Protein AF-A0A9D7UK63-F1 (afdb_monomer)

Secondary structure (DSSP, 8-state):
--PPPHHHHHHHHHHHHHHHHSTTTS---GGGSS---HHHHHHHHHHHHHS-HHHHHHHHHHHHHH--SHHHHHTS-HHHHHHHHTTSS--S-S---PPPPPPPPS-PPP-------

pLDDT: mean 78.81, std 14.63, range [41.5, 94.81]

Solvent-accessible surface area (backbone atoms only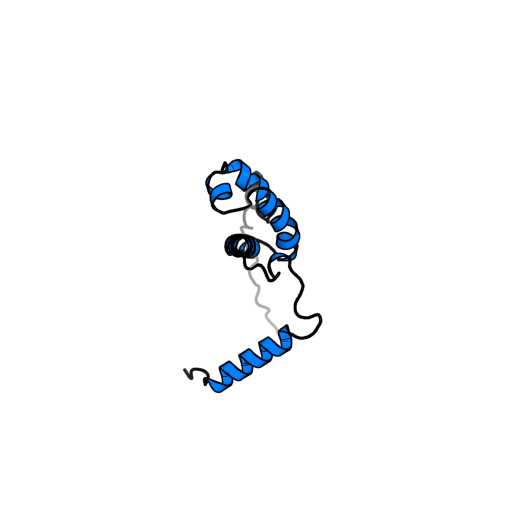 — not comparable to full-atom values): 7723 Å² total; per-residue (Å²): 136,85,75,80,53,70,67,58,54,50,54,50,52,53,50,52,51,54,53,48,69,36,88,85,58,59,74,90,47,80,88,71,48,90,76,79,47,68,61,63,49,51,55,52,50,59,44,49,76,61,36,57,67,71,58,42,60,68,49,47,60,66,44,40,72,74,35,77,42,68,70,51,50,74,70,48,57,66,67,63,53,49,58,68,54,51,82,55,78,72,84,84,64,96,84,68,85,73,76,78,78,75,80,76,74,96,66,76,83,76,83,77,79,84,78,86,128

Mean predicted aligned error: 14.61 Å

Sequence (117 aa):
MTSPSASRRRAIAQAIERWFAAPGVARPFPWRTPSRDPYTSLVAEVMLQQTQASRVAERLPPFLARFPNIQSLARADEDAVLAQWSGLGYYRTAQHPQPPPPPLPTHLPSPHPTHTH

Radius of gyration: 25.76 Å; Cα contacts (8 Å, |Δi|>4): 39; chains: 1; bounding box: 45×72×51 Å

Foldseek 3Di:
DDDDPPVVVVVVVVVVVVQCPDPPNPDDAPCVPPPPPVFLVVVLVVLVVQADRVVSSVLSVVLCVQQVDPVSVVPDDPVVNVVSVPPSHDDPDPDDPDDPPPPDPPDDDDPDDDDDD

Structure (mmCIF, N/CA/C/O backbone):
data_AF-A0A9D7UK63-F1
#
_entry.id   AF-A0A9D7UK63-F1
#
loop_
_atom_site.group_PDB
_atom_site.id
_atom_site.type_symbol
_atom_site.label_atom_id
_atom_site.label_alt_id
_atom_site.label_comp_id
_atom_site.label_asym_id
_atom_site.label_entity_id
_atom_site.label_seq_id
_atom_site.pdbx_PDB_ins_code
_atom_site.Cartn_x
_atom_site.Cartn_y
_atom_site.Cartn_z
_atom_site.occupancy
_atom_site.B_iso_or_equiv
_atom_site.auth_seq_id
_atom_site.auth_comp_id
_atom_site.auth_asym_id
_atom_site.auth_atom_id
_atom_site.pdbx_PDB_model_num
ATOM 1 N N . MET A 1 1 ? -5.379 2.567 -39.465 1.00 41.50 1 MET A N 1
ATOM 2 C CA . MET A 1 1 ? -4.853 2.208 -38.127 1.00 41.50 1 MET A CA 1
ATOM 3 C C . MET A 1 1 ? -3.856 1.066 -38.278 1.00 41.50 1 MET A C 1
ATOM 5 O O . MET A 1 1 ? -4.268 -0.072 -38.454 1.00 41.50 1 MET A O 1
ATOM 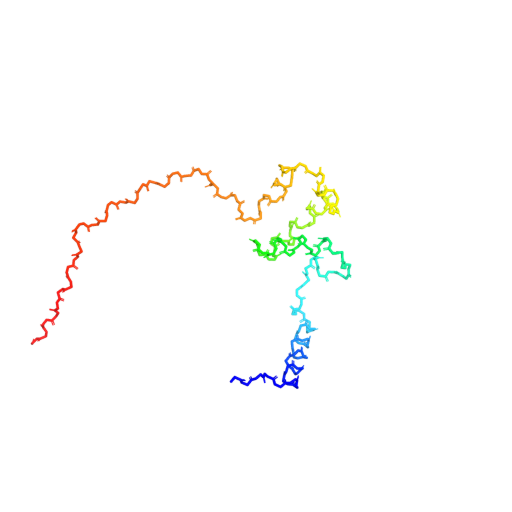9 N N . THR A 1 2 ? -2.553 1.348 -38.298 1.00 58.12 2 THR A N 1
ATOM 10 C CA . THR A 1 2 ? -1.510 0.313 -38.360 1.00 58.12 2 THR A CA 1
ATOM 11 C C . THR A 1 2 ? -1.263 -0.241 -36.960 1.00 58.12 2 THR A C 1
ATOM 13 O O . THR A 1 2 ? -0.747 0.447 -36.082 1.00 58.12 2 THR A O 1
ATOM 16 N N . SER A 1 3 ? -1.660 -1.493 -36.732 1.00 58.12 3 SER A N 1
ATOM 17 C CA . SER A 1 3 ? -1.299 -2.217 -35.513 1.00 58.12 3 SER A CA 1
ATOM 18 C C . SER A 1 3 ? 0.231 -2.369 -35.466 1.00 58.12 3 SER A C 1
ATOM 20 O O . SER A 1 3 ? 0.828 -2.683 -36.501 1.00 58.12 3 SER A O 1
ATOM 22 N N . PRO A 1 4 ? 0.910 -2.125 -34.328 1.00 64.31 4 PRO A N 1
ATOM 23 C CA . PRO A 1 4 ? 2.360 -2.268 -34.260 1.00 64.31 4 PRO A CA 1
ATOM 24 C C . PRO A 1 4 ? 2.768 -3.690 -34.670 1.00 64.31 4 PRO A C 1
ATOM 26 O O . PRO A 1 4 ? 2.116 -4.662 -34.284 1.00 64.31 4 PRO A O 1
ATOM 29 N N . SER A 1 5 ? 3.843 -3.836 -35.452 1.00 80.00 5 SER A N 1
ATOM 30 C CA . SER A 1 5 ? 4.334 -5.172 -35.810 1.00 80.00 5 SER A CA 1
ATOM 31 C C . SER A 1 5 ? 4.788 -5.914 -34.547 1.00 80.00 5 SER A C 1
ATOM 33 O O . SER A 1 5 ? 5.263 -5.303 -33.581 1.00 80.00 5 SER A O 1
ATOM 35 N N . ALA A 1 6 ? 4.639 -7.240 -34.530 1.00 79.31 6 ALA A N 1
ATOM 36 C CA . ALA A 1 6 ? 5.038 -8.069 -33.391 1.00 79.31 6 ALA A CA 1
ATOM 37 C C . ALA A 1 6 ? 6.511 -7.844 -32.991 1.00 79.31 6 ALA A C 1
ATOM 39 O O . ALA A 1 6 ? 6.833 -7.812 -31.803 1.00 79.31 6 ALA A O 1
ATOM 40 N N . SER A 1 7 ? 7.380 -7.583 -33.972 1.00 83.62 7 SER A N 1
ATOM 41 C CA . SER A 1 7 ? 8.800 -7.281 -33.771 1.00 83.62 7 SER A CA 1
ATOM 42 C C . SER A 1 7 ? 9.016 -5.981 -32.995 1.00 83.62 7 SER A C 1
ATOM 44 O O . SER A 1 7 ? 9.847 -5.935 -32.089 1.00 83.62 7 SER A O 1
ATOM 46 N N . ARG A 1 8 ? 8.224 -4.937 -33.278 1.00 88.88 8 ARG A N 1
ATOM 47 C CA . ARG A 1 8 ? 8.299 -3.663 -32.550 1.00 88.88 8 ARG A CA 1
ATOM 48 C C . ARG A 1 8 ? 7.839 -3.815 -31.100 1.00 88.88 8 ARG A C 1
ATOM 50 O O . ARG A 1 8 ? 8.498 -3.292 -30.207 1.00 88.88 8 ARG A O 1
ATOM 57 N N . ARG A 1 9 ? 6.758 -4.569 -30.851 1.00 91.19 9 ARG A N 1
ATOM 58 C CA . ARG A 1 9 ? 6.307 -4.877 -29.479 1.00 91.19 9 ARG A CA 1
ATOM 59 C C . ARG A 1 9 ? 7.385 -5.615 -28.685 1.00 91.19 9 ARG A C 1
ATOM 61 O O . ARG A 1 9 ? 7.647 -5.252 -27.544 1.00 91.19 9 ARG A O 1
ATOM 68 N N . ARG A 1 10 ? 8.044 -6.601 -29.303 1.00 90.56 10 ARG A N 1
ATOM 69 C CA . ARG A 1 10 ? 9.114 -7.379 -28.661 1.00 90.56 10 ARG A CA 1
ATOM 70 C C . ARG A 1 10 ? 10.341 -6.524 -28.341 1.00 90.56 10 ARG A C 1
ATOM 72 O O . ARG A 1 10 ? 10.880 -6.638 -27.247 1.00 90.56 10 ARG A O 1
ATOM 79 N N . ALA A 1 11 ? 10.738 -5.635 -29.251 1.00 91.19 11 ALA A N 1
ATOM 80 C CA . ALA A 1 11 ? 11.843 -4.708 -29.016 1.00 91.19 11 ALA A CA 1
ATOM 81 C C . ALA A 1 11 ? 11.563 -3.751 -27.843 1.00 91.19 11 ALA A C 1
ATOM 83 O O . ALA A 1 11 ? 12.446 -3.517 -27.019 1.00 91.19 11 ALA A O 1
ATOM 84 N N . ILE A 1 12 ? 10.327 -3.243 -27.735 1.00 90.88 12 ILE A N 1
ATOM 85 C CA . ILE A 1 12 ? 9.900 -2.382 -26.621 1.00 90.88 12 ILE A CA 1
ATOM 86 C C . ILE A 1 12 ? 9.894 -3.160 -25.302 1.00 90.88 12 ILE A C 1
ATOM 88 O O . ILE A 1 12 ? 10.471 -2.682 -24.330 1.00 90.88 12 ILE A O 1
ATOM 92 N N . ALA A 1 13 ? 9.306 -4.361 -25.268 1.00 90.75 13 ALA A N 1
ATOM 93 C CA . ALA A 1 13 ? 9.286 -5.199 -24.067 1.00 90.75 13 ALA A CA 1
ATOM 94 C C . ALA A 1 13 ? 10.707 -5.469 -23.549 1.00 90.75 13 ALA A C 1
ATOM 96 O O . ALA A 1 13 ? 11.003 -5.198 -22.391 1.00 90.75 13 ALA A O 1
ATOM 97 N N . GLN A 1 14 ? 11.621 -5.867 -24.438 1.00 92.00 14 GLN A N 1
ATOM 98 C CA . GLN A 1 14 ? 13.022 -6.096 -24.082 1.00 92.00 14 GLN A CA 1
ATOM 99 C C . GLN A 1 14 ? 13.737 -4.829 -23.594 1.00 92.00 14 GLN A C 1
ATOM 101 O O . GLN A 1 14 ? 14.615 -4.905 -22.739 1.00 92.00 14 GLN A O 1
ATOM 106 N N . ALA A 1 15 ? 13.409 -3.658 -24.146 1.00 91.19 15 ALA A N 1
ATOM 107 C CA . ALA A 1 15 ? 13.976 -2.398 -23.678 1.00 91.19 15 ALA A CA 1
ATOM 108 C C . ALA A 1 15 ? 13.485 -2.049 -22.264 1.00 91.19 15 ALA A C 1
ATO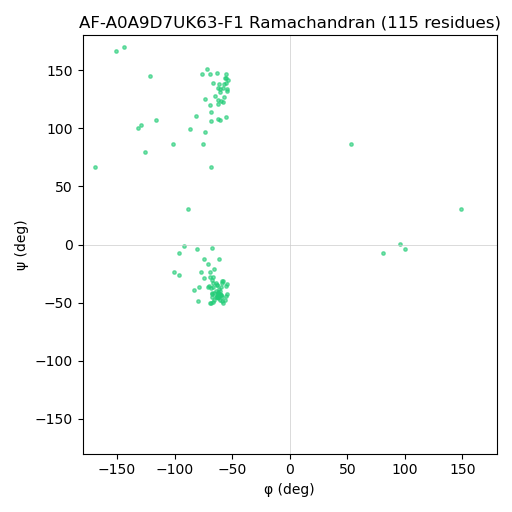M 110 O O . ALA A 1 15 ? 14.298 -1.658 -21.429 1.00 91.19 15 ALA A O 1
ATOM 111 N N . ILE A 1 16 ? 12.191 -2.248 -21.989 1.00 90.31 16 ILE A N 1
ATOM 112 C CA . ILE A 1 16 ? 11.595 -2.049 -20.660 1.00 90.31 16 ILE A CA 1
ATOM 113 C C . ILE A 1 16 ? 12.198 -3.031 -19.653 1.00 90.31 16 ILE A C 1
ATOM 115 O O . ILE A 1 16 ? 12.586 -2.614 -18.568 1.00 90.31 16 ILE A O 1
ATOM 119 N N . GLU A 1 17 ? 12.333 -4.308 -20.016 1.00 88.81 17 GLU A N 1
ATOM 120 C CA . GLU A 1 17 ? 12.950 -5.333 -19.167 1.00 88.81 17 GLU A CA 1
ATOM 121 C C . GLU A 1 17 ? 14.404 -4.988 -18.827 1.00 88.81 17 GLU A C 1
ATOM 123 O O . GLU A 1 17 ? 14.779 -5.004 -17.657 1.00 88.81 17 GLU A O 1
ATOM 128 N N . ARG A 1 18 ? 15.216 -4.611 -19.826 1.00 91.06 18 ARG A N 1
ATOM 129 C CA . ARG A 1 18 ? 16.615 -4.206 -19.608 1.00 91.06 18 ARG A CA 1
ATOM 130 C C . ARG A 1 18 ? 16.730 -2.971 -18.724 1.00 91.06 18 ARG A C 1
ATOM 132 O O . ARG A 1 18 ? 17.578 -2.936 -17.840 1.00 91.06 18 ARG A O 1
ATOM 139 N N . TRP A 1 19 ? 15.890 -1.967 -18.964 1.00 90.69 19 TRP A N 1
ATOM 140 C CA . TRP A 1 19 ? 15.847 -0.769 -18.133 1.00 90.69 19 TRP A CA 1
ATOM 141 C C . TRP A 1 19 ? 15.441 -1.108 -16.695 1.00 90.69 19 TRP A C 1
ATOM 143 O O . TRP A 1 19 ? 16.098 -0.666 -15.759 1.00 90.69 19 TRP A O 1
ATOM 153 N N . PHE A 1 20 ? 14.415 -1.941 -16.506 1.00 84.94 20 PHE A N 1
ATOM 154 C CA . PHE A 1 20 ? 13.935 -2.331 -15.181 1.00 84.94 20 PHE A CA 1
ATOM 155 C C . PHE A 1 20 ? 14.950 -3.188 -14.407 1.00 84.94 20 PHE A C 1
ATOM 157 O O . PHE A 1 20 ? 15.045 -3.067 -13.188 1.00 84.94 20 PHE A O 1
ATOM 164 N N . ALA A 1 21 ? 15.729 -4.018 -15.108 1.00 84.38 21 ALA A N 1
ATOM 165 C CA . ALA A 1 21 ? 16.802 -4.825 -14.531 1.00 84.38 21 ALA A CA 1
ATOM 166 C C . ALA A 1 21 ? 18.060 -4.015 -14.163 1.00 84.38 21 ALA A C 1
ATOM 168 O O . ALA A 1 21 ? 18.941 -4.540 -13.481 1.00 84.38 21 ALA A O 1
ATOM 169 N N . ALA A 1 22 ? 18.173 -2.757 -14.605 1.00 87.94 22 ALA A N 1
ATOM 170 C CA . ALA A 1 22 ? 19.331 -1.934 -14.292 1.00 87.94 22 ALA A CA 1
ATOM 171 C C . ALA A 1 22 ? 19.398 -1.619 -12.778 1.00 87.94 22 ALA A C 1
ATOM 173 O O . ALA A 1 22 ? 18.367 -1.324 -12.155 1.00 87.94 22 ALA A O 1
ATOM 174 N N . PRO A 1 23 ? 20.598 -1.651 -12.164 1.00 82.00 23 PRO A N 1
ATOM 175 C CA . PRO A 1 23 ? 20.764 -1.374 -10.740 1.00 82.00 23 PRO A CA 1
ATOM 176 C C . PRO A 1 23 ? 20.160 -0.023 -10.338 1.00 82.00 23 PRO A C 1
ATOM 178 O O . PRO A 1 23 ? 20.387 0.991 -10.992 1.00 82.00 23 PRO A O 1
ATOM 181 N N . GLY A 1 24 ? 19.378 -0.007 -9.257 1.00 78.38 24 GLY A N 1
ATOM 182 C CA . GLY A 1 24 ? 18.757 1.213 -8.727 1.00 78.38 24 GLY A CA 1
ATOM 183 C C . GLY A 1 24 ? 17.474 1.669 -9.437 1.00 78.38 24 GLY A C 1
ATOM 184 O O . GLY A 1 24 ? 16.805 2.567 -8.928 1.00 78.38 24 GLY A O 1
ATOM 185 N N . VAL A 1 25 ? 17.078 1.044 -10.555 1.00 81.69 25 VAL A N 1
ATOM 186 C CA . VAL A 1 25 ? 15.807 1.357 -11.239 1.00 81.69 25 VAL A CA 1
ATOM 187 C C . VAL A 1 25 ? 14.624 0.689 -10.539 1.00 81.69 25 VAL A C 1
ATOM 189 O O . VAL A 1 25 ? 13.623 1.338 -10.212 1.00 81.69 25 VAL A O 1
ATOM 192 N N . ALA A 1 26 ? 14.734 -0.609 -10.252 1.00 77.94 26 ALA A N 1
ATOM 193 C CA . ALA A 1 26 ? 13.725 -1.333 -9.496 1.00 77.94 26 ALA A CA 1
ATOM 194 C C . ALA A 1 26 ? 13.794 -0.952 -8.008 1.00 77.94 26 ALA A C 1
ATOM 196 O O . ALA A 1 26 ? 14.579 -1.504 -7.240 1.00 77.94 26 ALA A O 1
ATOM 197 N N . ARG A 1 27 ? 12.943 -0.010 -7.578 1.00 75.44 27 ARG A N 1
ATOM 198 C CA . ARG A 1 27 ? 12.803 0.298 -6.147 1.00 75.44 27 ARG A CA 1
ATOM 199 C C . ARG A 1 27 ? 12.322 -0.943 -5.378 1.00 75.44 27 ARG A C 1
ATOM 201 O O . ARG A 1 27 ? 11.328 -1.551 -5.810 1.00 75.44 27 ARG A O 1
ATOM 208 N N . PRO A 1 28 ? 12.976 -1.300 -4.258 1.00 68.75 28 PRO A N 1
ATOM 209 C CA . PRO A 1 28 ? 12.514 -2.375 -3.398 1.00 68.75 28 PRO A CA 1
ATOM 210 C C . PRO A 1 28 ? 11.227 -1.921 -2.713 1.00 68.75 28 PRO A C 1
ATOM 212 O O . PRO A 1 28 ? 11.202 -0.911 -2.013 1.00 68.75 28 PRO A O 1
ATOM 215 N N . PHE A 1 29 ? 10.149 -2.660 -2.941 1.00 70.62 29 PHE A N 1
ATOM 216 C CA . PHE A 1 29 ? 8.907 -2.491 -2.200 1.00 70.62 29 PHE A CA 1
ATOM 217 C C . PHE A 1 29 ? 8.557 -3.814 -1.525 1.00 70.62 29 PHE A C 1
ATOM 219 O O . PHE A 1 29 ? 8.802 -4.864 -2.123 1.00 70.62 29 PHE A O 1
ATOM 226 N N . PRO A 1 30 ? 7.969 -3.791 -0.319 1.00 66.44 30 PRO A N 1
ATOM 227 C CA . PRO A 1 30 ? 7.722 -5.005 0.458 1.00 66.44 30 PRO A CA 1
ATOM 228 C C . PRO A 1 30 ? 6.844 -6.029 -0.284 1.00 66.44 30 PRO A C 1
ATOM 230 O O . PRO A 1 30 ? 7.084 -7.229 -0.177 1.00 66.44 30 PRO A O 1
ATOM 233 N N . TRP A 1 31 ? 5.916 -5.571 -1.131 1.00 70.31 31 TRP A N 1
ATOM 234 C CA . TRP A 1 31 ? 5.059 -6.423 -1.973 1.00 70.31 31 TRP A CA 1
ATOM 235 C C . TRP A 1 31 ? 5.723 -6.941 -3.265 1.00 70.31 31 TRP A C 1
ATOM 237 O O . TRP A 1 31 ? 5.099 -7.694 -4.006 1.00 70.31 31 TRP A O 1
ATOM 247 N N . ARG A 1 32 ? 6.966 -6.539 -3.579 1.00 68.31 32 ARG A N 1
ATOM 248 C CA . ARG A 1 32 ? 7.732 -7.030 -4.749 1.00 68.31 32 ARG A CA 1
ATOM 249 C C . ARG A 1 32 ? 8.620 -8.241 -4.434 1.00 68.31 32 ARG A C 1
ATOM 251 O O . ARG A 1 32 ? 9.302 -8.743 -5.324 1.00 68.31 32 ARG A O 1
ATOM 258 N N . THR A 1 33 ? 8.639 -8.689 -3.182 1.00 61.22 33 THR A N 1
ATOM 259 C CA . THR A 1 33 ? 9.453 -9.820 -2.714 1.00 61.22 33 THR A CA 1
ATOM 260 C C . THR A 1 33 ? 8.927 -11.143 -3.314 1.00 61.22 33 THR A C 1
ATOM 262 O O . THR A 1 33 ? 7.720 -11.255 -3.515 1.00 61.22 33 THR A O 1
ATOM 265 N N . PRO A 1 34 ? 9.768 -12.160 -3.615 1.00 54.12 34 PRO A N 1
ATOM 266 C CA . PRO A 1 34 ? 9.400 -13.309 -4.465 1.00 54.12 34 PRO A CA 1
ATOM 267 C C . PRO A 1 34 ? 8.245 -14.195 -3.977 1.00 54.12 34 PRO A 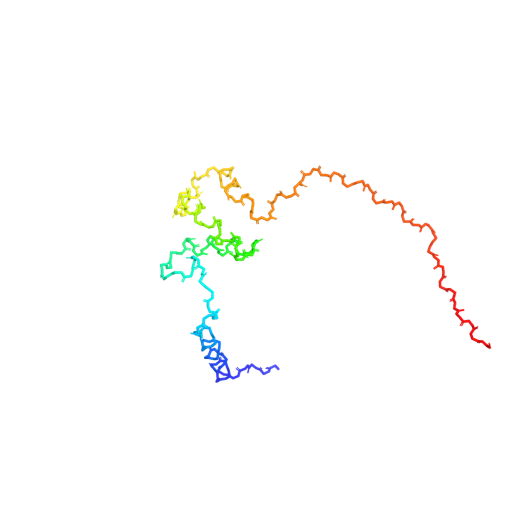C 1
ATOM 269 O O . PRO A 1 34 ? 7.747 -15.017 -4.748 1.00 54.12 34 PRO A O 1
ATOM 272 N N . SER A 1 35 ? 7.806 -14.042 -2.726 1.00 55.28 35 SER A N 1
ATOM 273 C CA . SER A 1 35 ? 6.601 -14.703 -2.233 1.00 55.28 35 SER A CA 1
ATOM 274 C C . SER A 1 35 ? 5.372 -13.984 -2.796 1.00 55.28 35 SER A C 1
ATOM 276 O O . SER A 1 35 ? 4.844 -13.051 -2.193 1.00 55.28 35 SER A O 1
ATOM 278 N N . ARG A 1 36 ? 4.953 -14.390 -4.001 1.00 63.78 36 ARG A N 1
ATOM 279 C CA . ARG A 1 36 ? 3.691 -13.991 -4.642 1.00 63.78 36 ARG A CA 1
ATOM 280 C C . ARG A 1 36 ? 2.507 -14.593 -3.885 1.00 63.78 36 ARG A C 1
ATOM 282 O O . ARG A 1 36 ? 1.831 -15.475 -4.405 1.00 63.78 36 ARG A O 1
ATOM 289 N N . ASP A 1 37 ? 2.278 -14.157 -2.655 1.00 81.62 37 ASP A N 1
ATOM 290 C CA . ASP A 1 37 ? 1.007 -14.418 -1.991 1.00 81.62 37 ASP A CA 1
ATOM 291 C C . ASP A 1 37 ? -0.090 -13.615 -2.719 1.00 81.62 37 ASP A C 1
ATOM 293 O O . ASP 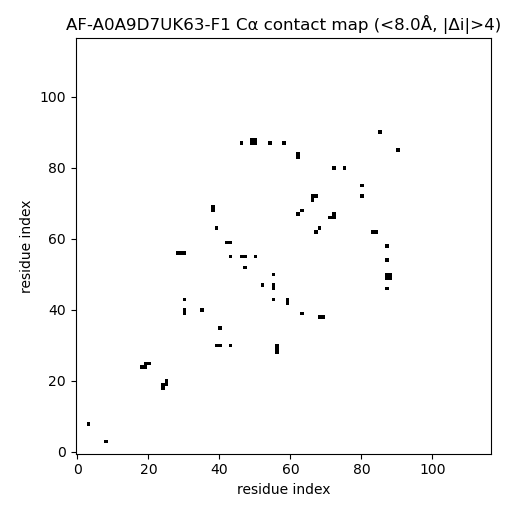A 1 37 ? -0.052 -12.378 -2.682 1.00 81.62 37 ASP A O 1
ATOM 297 N N . PRO A 1 38 ? -1.058 -14.274 -3.393 1.00 87.25 38 PRO A N 1
ATOM 298 C CA . PRO A 1 38 ? -2.105 -13.582 -4.138 1.00 87.25 38 PRO A CA 1
ATOM 299 C C . PRO A 1 38 ? -2.919 -12.627 -3.262 1.00 87.25 38 PRO A C 1
ATOM 301 O O . PRO A 1 38 ? -3.366 -11.590 -3.748 1.00 87.25 38 PRO A O 1
ATOM 304 N N . TYR A 1 39 ? -3.088 -12.945 -1.973 1.00 90.06 39 TYR A N 1
ATOM 305 C CA . TYR A 1 39 ? -3.808 -12.087 -1.038 1.00 90.06 39 TYR A CA 1
ATOM 306 C C . TYR A 1 39 ? -3.027 -10.802 -0.746 1.00 90.06 39 TYR A C 1
ATOM 308 O O . TYR A 1 39 ? -3.560 -9.706 -0.918 1.00 90.06 39 TYR A O 1
ATOM 316 N N . THR A 1 40 ? -1.745 -10.917 -0.399 1.00 89.38 40 THR A N 1
ATOM 317 C CA . THR A 1 40 ? -0.854 -9.763 -0.224 1.00 89.38 40 THR A CA 1
ATOM 318 C C . THR A 1 40 ? -0.804 -8.876 -1.473 1.00 89.38 40 THR A C 1
ATOM 320 O O . THR A 1 40 ? -0.892 -7.654 -1.348 1.00 89.38 40 THR A O 1
ATOM 323 N N . SER A 1 41 ? -0.699 -9.461 -2.675 1.00 88.44 41 SER A N 1
ATOM 324 C CA . SER A 1 41 ? -0.714 -8.698 -3.932 1.00 88.44 41 SER A CA 1
ATOM 325 C C . SER A 1 41 ? -2.037 -7.962 -4.141 1.00 88.44 41 SER A C 1
ATOM 327 O O . SER A 1 41 ? -2.016 -6.765 -4.415 1.00 88.44 41 SER A O 1
ATOM 329 N N . LEU A 1 42 ? -3.171 -8.635 -3.928 1.00 90.81 42 LEU A N 1
ATOM 330 C CA . LEU A 1 42 ? -4.495 -8.027 -4.048 1.00 90.81 42 LEU A CA 1
ATOM 331 C C . LEU A 1 42 ? -4.659 -6.838 -3.091 1.00 90.81 42 LEU A C 1
ATOM 333 O O . LEU A 1 42 ? -5.064 -5.756 -3.507 1.00 90.81 42 LEU A O 1
ATOM 337 N N . VAL A 1 43 ? -4.313 -7.013 -1.814 1.00 91.12 43 VAL A N 1
ATOM 338 C CA . VAL A 1 43 ? -4.426 -5.941 -0.815 1.00 91.12 43 VAL A CA 1
ATOM 339 C C . VAL A 1 43 ? -3.512 -4.767 -1.174 1.00 91.12 43 VAL A C 1
ATOM 341 O O . VAL A 1 43 ? -3.946 -3.615 -1.126 1.00 91.12 43 VAL A O 1
ATOM 344 N N . ALA A 1 44 ? -2.269 -5.038 -1.582 1.00 90.62 44 ALA A N 1
ATOM 345 C CA . ALA A 1 44 ? -1.335 -4.000 -2.007 1.00 90.62 44 ALA A CA 1
ATOM 346 C C . ALA A 1 44 ? -1.859 -3.221 -3.224 1.00 90.62 44 ALA A C 1
ATOM 348 O O . ALA A 1 44 ? -1.768 -1.996 -3.245 1.00 90.62 44 ALA A O 1
ATOM 349 N N . GLU A 1 45 ? -2.440 -3.905 -4.212 1.00 90.62 45 GLU A N 1
ATOM 350 C CA . GLU A 1 45 ? -3.041 -3.278 -5.392 1.00 90.62 45 GLU A CA 1
ATOM 351 C C . GLU A 1 45 ? -4.215 -2.367 -5.024 1.00 90.62 45 GLU A C 1
ATOM 353 O O . GLU A 1 45 ? -4.256 -1.222 -5.476 1.00 90.62 45 GLU A O 1
ATOM 358 N N . V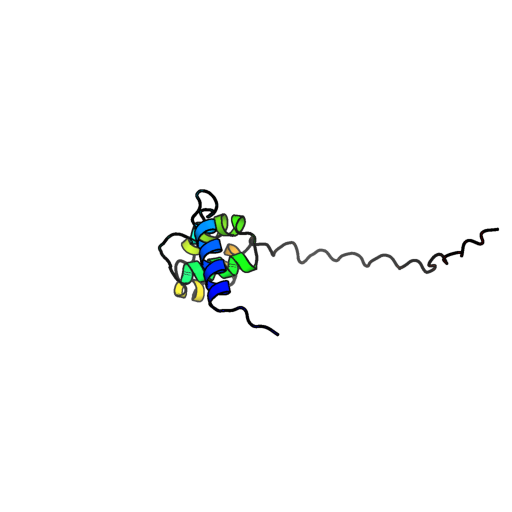AL A 1 46 ? -5.120 -2.818 -4.149 1.00 90.75 46 VAL A N 1
ATOM 359 C CA . VAL A 1 46 ? -6.245 -1.991 -3.677 1.00 90.75 46 VAL A CA 1
ATOM 360 C C . VAL A 1 46 ? -5.737 -0.752 -2.929 1.00 90.75 46 VAL A C 1
ATOM 362 O O . VAL A 1 46 ? -6.231 0.354 -3.152 1.00 90.75 46 VAL A O 1
ATOM 365 N N . MET A 1 47 ? -4.709 -0.884 -2.085 1.00 89.50 47 MET A N 1
ATOM 366 C CA . MET A 1 47 ? -4.105 0.269 -1.402 1.00 89.50 47 MET A CA 1
ATOM 367 C C . MET A 1 47 ? -3.395 1.229 -2.375 1.00 89.50 47 MET A C 1
ATOM 369 O O . MET A 1 47 ? -3.461 2.448 -2.190 1.00 89.50 47 MET A O 1
ATOM 373 N N . LEU A 1 48 ? -2.743 0.705 -3.420 1.00 90.06 48 LEU A N 1
ATOM 374 C CA . LEU A 1 48 ? -2.064 1.490 -4.461 1.00 90.06 48 LEU A CA 1
ATOM 375 C C . LEU A 1 48 ? -3.040 2.264 -5.356 1.00 90.06 48 LEU A C 1
ATOM 377 O O . LEU A 1 48 ? -2.679 3.318 -5.871 1.00 90.06 48 LEU A O 1
ATOM 381 N N . GLN A 1 49 ? -4.272 1.781 -5.527 1.00 91.62 49 GLN A N 1
ATOM 382 C CA . GLN A 1 49 ? -5.319 2.535 -6.225 1.00 91.62 49 GLN A CA 1
ATOM 383 C C . GLN A 1 49 ? -5.741 3.794 -5.448 1.00 91.62 49 GLN A C 1
ATOM 385 O O . GLN A 1 49 ? -6.162 4.773 -6.060 1.00 91.62 49 GLN A O 1
ATOM 390 N N . GLN A 1 50 ? -5.620 3.787 -4.115 1.00 85.12 50 GLN A N 1
ATOM 391 C CA . GLN A 1 50 ? -6.067 4.884 -3.248 1.00 85.12 50 GLN A CA 1
ATOM 392 C C . GLN A 1 50 ? -4.929 5.806 -2.780 1.00 85.12 50 GLN A C 1
ATOM 394 O O . GLN A 1 50 ? -5.175 6.958 -2.425 1.00 85.12 50 GLN A O 1
ATOM 399 N N . THR A 1 51 ? -3.678 5.325 -2.761 1.00 85.81 51 THR A N 1
ATOM 400 C CA . THR A 1 51 ? -2.532 6.053 -2.188 1.00 85.81 51 THR A CA 1
ATOM 401 C C . THR A 1 51 ? -1.221 5.862 -2.940 1.00 85.81 51 THR A C 1
ATOM 403 O O . THR A 1 51 ? -1.070 5.005 -3.802 1.00 85.81 51 THR A O 1
ATOM 406 N N . GLN A 1 52 ? -0.225 6.671 -2.573 1.00 88.06 52 GLN A N 1
ATOM 407 C CA . GLN A 1 52 ? 1.137 6.558 -3.088 1.00 88.06 52 GLN A CA 1
ATOM 408 C C . GLN A 1 52 ? 1.860 5.326 -2.523 1.00 88.06 52 GLN A C 1
ATOM 410 O O . GLN A 1 52 ? 1.652 4.935 -1.376 1.00 88.06 52 GLN A O 1
ATOM 415 N N . ALA A 1 53 ? 2.797 4.771 -3.295 1.00 87.88 53 ALA A N 1
ATOM 416 C CA . ALA A 1 53 ? 3.538 3.562 -2.928 1.00 87.88 53 ALA A CA 1
ATOM 417 C C . ALA A 1 53 ? 4.269 3.658 -1.571 1.00 87.88 53 ALA A C 1
ATOM 419 O O . ALA A 1 53 ? 4.317 2.679 -0.834 1.00 87.88 53 ALA A O 1
ATOM 420 N N . SER A 1 54 ? 4.801 4.825 -1.196 1.00 87.12 54 SER A N 1
ATOM 421 C CA . SER A 1 54 ? 5.432 5.022 0.121 1.00 87.12 54 SER A CA 1
ATOM 422 C C . SER A 1 54 ? 4.470 4.733 1.278 1.00 87.12 54 SER A C 1
ATOM 424 O O . SER A 1 54 ? 4.810 3.978 2.182 1.00 87.12 54 SER A O 1
ATOM 426 N N . ARG A 1 55 ? 3.230 5.234 1.197 1.00 87.56 55 ARG A N 1
ATOM 427 C CA . ARG A 1 55 ? 2.171 4.953 2.181 1.00 87.56 55 ARG A CA 1
ATOM 428 C C . ARG A 1 55 ? 1.823 3.471 2.234 1.00 87.56 55 ARG A C 1
ATOM 430 O O . ARG A 1 55 ? 1.675 2.921 3.320 1.00 87.56 55 ARG A O 1
ATOM 437 N N . VAL A 1 56 ? 1.717 2.810 1.082 1.00 89.31 56 VAL A N 1
ATOM 438 C CA . VAL A 1 56 ? 1.448 1.364 1.041 1.00 89.31 56 VAL A CA 1
ATOM 439 C C . VAL A 1 56 ? 2.574 0.585 1.723 1.00 89.31 56 VAL A C 1
ATOM 441 O O . VAL A 1 56 ? 2.299 -0.357 2.461 1.00 89.31 56 VAL A O 1
ATOM 444 N N . ALA A 1 57 ? 3.833 1.001 1.553 1.00 87.88 57 ALA A N 1
ATOM 445 C CA . ALA A 1 57 ? 4.978 0.319 2.162 1.00 87.88 57 ALA A CA 1
ATOM 446 C C . ALA A 1 57 ? 4.948 0.382 3.692 1.00 87.88 57 ALA A C 1
ATOM 448 O O . ALA A 1 57 ? 5.340 -0.579 4.348 1.00 87.88 57 ALA A O 1
ATOM 449 N N . GLU A 1 58 ? 4.428 1.474 4.245 1.00 88.25 58 GLU A N 1
ATOM 450 C CA . GLU A 1 58 ? 4.254 1.664 5.686 1.00 88.25 58 GLU A CA 1
ATOM 451 C C . GLU A 1 58 ? 3.021 0.929 6.237 1.00 88.25 58 GLU A C 1
ATOM 453 O O . GLU A 1 58 ? 3.045 0.421 7.357 1.00 88.25 58 GLU A O 1
ATOM 458 N N . ARG A 1 59 ? 1.924 0.873 5.472 1.00 89.50 59 ARG A N 1
ATOM 459 C CA . ARG A 1 59 ? 0.610 0.420 5.968 1.00 89.50 59 ARG A CA 1
ATOM 460 C C . ARG A 1 59 ? 0.295 -1.043 5.689 1.00 89.50 59 ARG A C 1
ATOM 462 O O . ARG A 1 59 ? -0.457 -1.649 6.450 1.00 89.50 59 ARG A O 1
ATOM 469 N N . LEU A 1 60 ? 0.874 -1.626 4.644 1.00 90.00 60 LEU A N 1
ATOM 470 C CA . LEU A 1 60 ? 0.624 -3.017 4.280 1.00 90.00 60 LEU A CA 1
ATOM 471 C C . LEU A 1 60 ? 1.087 -4.011 5.369 1.00 90.00 60 LEU A C 1
ATOM 473 O O . LEU A 1 60 ? 0.289 -4.879 5.722 1.00 90.00 60 LEU A O 1
ATOM 477 N N . PRO A 1 61 ? 2.290 -3.894 5.979 1.00 90.62 61 PRO A N 1
ATOM 478 C CA . PRO A 1 61 ? 2.718 -4.834 7.020 1.00 90.62 61 PRO A CA 1
ATOM 479 C C . PRO A 1 61 ? 1.782 -4.918 8.244 1.00 90.62 61 PRO A C 1
ATOM 481 O O . PRO A 1 61 ? 1.371 -6.029 8.583 1.00 90.62 61 PRO A O 1
ATOM 484 N N . PRO A 1 62 ? 1.374 -3.808 8.902 1.00 91.81 62 PRO A N 1
ATOM 485 C CA . PRO A 1 62 ? 0.448 -3.888 10.033 1.00 91.81 62 PRO A CA 1
ATOM 486 C C . PRO A 1 62 ? -0.970 -4.308 9.620 1.00 91.81 62 PRO A C 1
ATOM 488 O O . PRO A 1 62 ? -1.711 -4.837 10.449 1.00 91.81 62 PRO A O 1
ATOM 491 N N . PHE A 1 63 ? -1.368 -4.094 8.361 1.00 92.44 63 PHE A N 1
ATOM 492 C CA . PHE A 1 63 ? -2.634 -4.611 7.846 1.00 92.44 63 PHE A CA 1
ATOM 493 C C . PHE A 1 63 ? -2.607 -6.140 7.735 1.00 92.44 63 PHE A C 1
ATOM 495 O O . PHE A 1 63 ? -3.478 -6.808 8.284 1.00 92.44 63 PHE A O 1
ATOM 502 N N . LEU A 1 64 ? -1.570 -6.701 7.106 1.00 92.19 64 LEU A N 1
ATOM 503 C CA . LEU A 1 64 ? -1.405 -8.151 6.956 1.00 92.19 64 LEU A CA 1
ATOM 504 C C . LEU A 1 64 ? -1.143 -8.853 8.293 1.00 92.19 64 LEU A C 1
ATOM 506 O O . LEU A 1 64 ? -1.573 -9.983 8.485 1.00 92.19 64 LEU A O 1
ATOM 510 N N . ALA A 1 65 ? -0.495 -8.185 9.250 1.00 92.25 65 ALA A N 1
ATOM 511 C CA . ALA A 1 65 ? -0.354 -8.718 10.603 1.00 92.25 65 ALA A CA 1
ATOM 512 C C . ALA A 1 65 ? -1.714 -8.885 11.307 1.00 92.25 65 ALA A C 1
ATOM 514 O O . ALA A 1 65 ? -1.899 -9.824 12.080 1.00 92.25 65 ALA A O 1
ATOM 515 N N . ARG A 1 66 ? -2.672 -7.984 11.041 1.00 93.25 66 ARG A N 1
ATOM 516 C CA . ARG A 1 66 ? -4.023 -8.036 11.616 1.00 93.25 66 ARG A CA 1
ATOM 517 C C . ARG A 1 66 ? -4.949 -8.979 10.847 1.00 93.25 66 ARG A C 1
ATOM 519 O O . ARG A 1 66 ? -5.728 -9.695 11.469 1.00 93.25 66 ARG A O 1
ATOM 526 N N . PHE A 1 67 ? -4.844 -8.981 9.521 1.00 94.38 67 PHE A N 1
ATOM 527 C CA . PHE A 1 67 ? -5.651 -9.787 8.610 1.00 94.38 67 PHE A CA 1
ATOM 528 C C . PHE A 1 67 ? -4.724 -10.609 7.704 1.00 94.38 67 PHE A C 1
ATOM 530 O O . PHE A 1 67 ? -4.481 -10.210 6.563 1.00 94.38 67 PHE A O 1
ATOM 537 N N . PRO A 1 68 ? -4.167 -11.733 8.192 1.00 91.88 68 PRO A N 1
ATOM 538 C CA . PRO A 1 68 ? -3.132 -12.491 7.481 1.00 91.88 68 PRO A CA 1
ATOM 539 C C . PRO A 1 68 ? -3.626 -13.235 6.237 1.00 91.88 68 PRO A C 1
ATOM 541 O O . PRO A 1 68 ? -2.814 -13.664 5.424 1.00 91.88 68 PRO A O 1
ATOM 544 N N . ASN A 1 69 ? -4.937 -13.428 6.082 1.00 92.00 69 ASN A N 1
ATOM 545 C CA . ASN A 1 69 ? -5.526 -14.081 4.913 1.00 92.00 69 ASN A CA 1
ATOM 546 C C . ASN A 1 69 ? -6.942 -13.572 4.619 1.00 92.00 69 ASN A C 1
ATOM 548 O O . ASN A 1 69 ? -7.595 -12.953 5.465 1.00 92.00 69 ASN A O 1
ATOM 552 N N . ILE A 1 70 ? -7.451 -13.892 3.430 1.00 91.94 70 ILE A N 1
ATOM 553 C CA . ILE A 1 70 ? -8.778 -13.452 2.990 1.00 91.94 70 ILE A CA 1
ATOM 554 C C . ILE A 1 70 ? -9.903 -13.925 3.922 1.00 91.94 70 ILE A C 1
ATOM 556 O O . ILE A 1 70 ? -10.866 -13.197 4.132 1.00 91.94 70 ILE A O 1
ATOM 560 N N . GLN A 1 71 ? -9.775 -15.103 4.545 1.00 94.19 71 GLN A N 1
ATOM 561 C CA . GLN A 1 71 ? -10.779 -15.613 5.479 1.00 94.19 71 GLN A CA 1
ATOM 562 C C . GLN A 1 71 ? -10.799 -14.820 6.792 1.00 94.19 71 GLN A C 1
ATOM 564 O O . GLN A 1 71 ? -11.863 -14.629 7.372 1.00 94.19 71 GLN A O 1
ATOM 569 N N . SER A 1 72 ? -9.638 -14.368 7.271 1.00 93.44 72 SER A N 1
ATOM 570 C CA . SER A 1 72 ? -9.526 -13.514 8.457 1.00 93.44 72 SER A CA 1
ATOM 571 C C . SER A 1 72 ? -10.106 -12.125 8.205 1.00 93.44 72 SER A C 1
ATOM 573 O O . SER A 1 72 ? -10.790 -11.594 9.071 1.00 93.44 72 SER A O 1
ATOM 575 N N . LEU A 1 73 ? -9.907 -11.587 6.998 1.00 92.94 73 LEU A N 1
ATOM 576 C CA . LEU A 1 73 ? -10.498 -10.323 6.576 1.00 92.94 73 LEU A CA 1
ATOM 577 C C . LEU A 1 73 ? -12.022 -10.436 6.442 1.00 92.94 73 LEU A C 1
ATOM 579 O O . LEU A 1 73 ? -12.745 -9.596 6.956 1.00 92.94 73 LEU A O 1
ATOM 583 N N . ALA A 1 74 ? -12.516 -11.506 5.814 1.00 92.75 74 ALA A N 1
ATOM 584 C CA . ALA A 1 74 ? -13.948 -11.731 5.610 1.00 92.75 74 ALA A CA 1
ATOM 585 C C . ALA A 1 74 ? -14.738 -11.971 6.911 1.00 92.75 74 ALA A C 1
ATOM 587 O O . ALA A 1 74 ? -15.955 -11.823 6.919 1.00 92.75 74 ALA A O 1
ATOM 588 N N . ARG A 1 75 ? -14.064 -12.381 7.993 1.00 94.81 75 ARG A N 1
ATOM 589 C CA . ARG A 1 75 ? -14.670 -12.577 9.322 1.00 94.81 75 ARG A CA 1
ATOM 590 C C . ARG A 1 75 ? -14.498 -11.381 10.255 1.00 94.81 75 ARG A C 1
ATOM 592 O O . ARG A 1 75 ? -15.008 -11.427 11.368 1.00 94.81 75 ARG A O 1
ATOM 599 N N . ALA A 1 76 ? -13.727 -10.377 9.854 1.00 93.06 76 ALA A N 1
ATOM 600 C CA . ALA A 1 76 ? -13.486 -9.208 10.678 1.00 93.06 76 ALA A CA 1
ATOM 601 C C . ALA A 1 76 ? -14.699 -8.276 10.672 1.00 93.06 76 ALA A C 1
ATOM 603 O O . ALA A 1 76 ? -15.369 -8.135 9.650 1.00 93.06 76 ALA A O 1
ATOM 604 N N . ASP A 1 77 ? -14.927 -7.598 11.795 1.00 93.06 77 ASP A N 1
ATOM 605 C CA . ASP A 1 77 ? -15.895 -6.508 11.853 1.00 93.06 77 ASP A CA 1
ATOM 606 C C . ASP A 1 77 ? -15.483 -5.386 10.898 1.00 93.06 77 ASP A C 1
ATOM 608 O O . ASP A 1 77 ? -14.306 -5.008 10.831 1.00 93.06 77 ASP A O 1
ATOM 612 N N . GLU A 1 78 ? -16.460 -4.823 10.188 1.00 90.06 78 GLU A N 1
ATOM 613 C CA . GLU A 1 78 ? -16.238 -3.741 9.227 1.00 90.06 78 GLU A CA 1
ATOM 614 C C . GLU A 1 78 ? -15.503 -2.560 9.875 1.00 90.06 78 GLU A C 1
ATOM 616 O O . GLU A 1 78 ? -14.515 -2.076 9.325 1.00 90.06 78 GLU A O 1
ATOM 621 N N . ASP A 1 79 ? -15.883 -2.181 11.098 1.00 89.56 79 ASP A N 1
ATOM 622 C CA . ASP A 1 79 ? -15.222 -1.123 11.869 1.00 89.56 79 ASP A CA 1
ATOM 623 C C . ASP A 1 79 ? -13.742 -1.420 12.143 1.00 89.56 79 ASP A C 1
ATOM 625 O O . ASP A 1 79 ? -12.902 -0.521 12.101 1.00 89.56 79 ASP A O 1
ATOM 629 N N . ALA A 1 80 ? -13.385 -2.684 12.390 1.00 87.81 80 ALA A N 1
ATOM 630 C CA . ALA A 1 80 ? -11.998 -3.081 12.620 1.00 87.81 80 ALA A CA 1
ATOM 631 C C . ALA A 1 80 ? -11.170 -3.012 11.329 1.00 87.81 80 ALA A C 1
ATOM 633 O O . ALA A 1 80 ? -9.996 -2.627 11.359 1.00 87.81 80 ALA A O 1
ATOM 634 N N . VAL A 1 81 ? -11.777 -3.363 10.191 1.00 89.69 81 VAL A N 1
ATOM 635 C CA . VAL A 1 81 ? -11.152 -3.222 8.872 1.00 89.69 81 VAL A CA 1
ATOM 636 C C . VAL A 1 81 ? -10.971 -1.744 8.539 1.00 89.69 81 VAL A C 1
ATOM 638 O O . VAL A 1 81 ? -9.858 -1.331 8.212 1.00 89.69 81 VAL A O 1
ATOM 641 N N . LEU A 1 82 ? -12.023 -0.936 8.696 1.00 87.50 82 LEU A N 1
ATOM 642 C CA . LEU A 1 82 ? -12.010 0.507 8.458 1.00 87.50 82 LEU A CA 1
ATOM 643 C C . LEU A 1 82 ? -11.015 1.228 9.362 1.00 87.50 82 LEU A C 1
ATOM 645 O O . LEU A 1 82 ? -10.294 2.097 8.882 1.00 87.50 82 LEU A O 1
ATOM 649 N N . ALA A 1 83 ? -10.900 0.848 10.635 1.00 88.06 83 ALA A N 1
ATOM 650 C CA . ALA A 1 83 ? -9.905 1.413 11.541 1.00 88.06 83 ALA A CA 1
ATOM 651 C C . ALA A 1 83 ? -8.478 1.176 11.026 1.00 88.06 83 ALA A C 1
ATOM 653 O O . ALA A 1 83 ? -7.666 2.104 11.006 1.00 88.06 83 ALA A O 1
ATOM 654 N N . GLN A 1 84 ? -8.180 -0.031 10.535 1.00 87.75 84 GLN A N 1
ATOM 655 C CA . GLN A 1 84 ? -6.855 -0.347 9.997 1.00 87.75 84 GLN A CA 1
ATOM 656 C C . GLN A 1 84 ? -6.607 0.278 8.618 1.00 87.75 84 GLN A C 1
ATOM 658 O O . GLN A 1 84 ? -5.468 0.630 8.285 1.00 87.75 84 GLN A O 1
ATOM 663 N N . TRP A 1 85 ? -7.675 0.481 7.845 1.00 86.12 85 TRP A N 1
ATOM 664 C CA . TRP A 1 85 ? -7.657 1.184 6.563 1.00 86.12 85 TRP A CA 1
ATOM 665 C C . TRP A 1 85 ? -7.592 2.715 6.719 1.00 86.12 85 TRP A C 1
ATOM 667 O O . TRP A 1 85 ? -7.099 3.419 5.831 1.00 86.12 85 TRP A O 1
ATOM 677 N N . SER A 1 86 ? -8.038 3.249 7.861 1.00 75.62 86 SER A N 1
ATOM 678 C CA . SER A 1 86 ? -8.019 4.679 8.161 1.00 75.62 86 SER A CA 1
ATOM 679 C C . SER A 1 86 ? -6.580 5.211 8.133 1.00 75.62 86 SER A C 1
ATOM 681 O O . SER A 1 86 ? -5.634 4.585 8.616 1.00 75.62 86 SER A O 1
ATOM 683 N N . GLY A 1 87 ? -6.384 6.355 7.473 1.00 70.56 87 GLY A N 1
ATOM 684 C CA . GLY A 1 87 ? -5.051 6.911 7.212 1.00 70.56 87 GLY A CA 1
ATOM 685 C C . GLY A 1 87 ? -4.455 6.563 5.842 1.00 70.56 87 GLY A C 1
ATOM 686 O O . GLY A 1 87 ? -3.388 7.077 5.509 1.00 70.56 87 GLY A O 1
ATOM 687 N N . LEU A 1 88 ? -5.155 5.809 4.987 1.00 70.56 88 LEU A N 1
ATOM 688 C CA . LEU A 1 88 ? -4.839 5.628 3.560 1.00 70.56 88 LEU A CA 1
ATOM 689 C C . LEU A 1 88 ? -5.490 6.695 2.651 1.00 70.56 88 LEU A C 1
ATOM 691 O O . LEU A 1 88 ? -5.797 6.449 1.500 1.00 70.56 88 LEU A O 1
ATOM 695 N N . GLY A 1 89 ? -5.694 7.921 3.131 1.00 59.31 89 GLY A N 1
ATOM 696 C CA . GLY A 1 89 ? -6.011 9.050 2.240 1.00 59.31 89 GLY A CA 1
ATOM 697 C C . GLY A 1 89 ? -7.476 9.472 2.132 1.00 59.31 89 GLY A C 1
ATOM 698 O O . GLY A 1 89 ? -7.716 10.537 1.578 1.00 59.31 89 GLY A O 1
ATOM 699 N N . TYR A 1 90 ? -8.426 8.785 2.767 1.00 52.56 90 TYR A N 1
ATOM 700 C CA . TYR A 1 90 ? -9.742 9.370 3.038 1.00 52.56 90 TYR A CA 1
ATOM 701 C C . TYR A 1 90 ? -10.144 9.159 4.488 1.00 52.56 90 TYR A C 1
ATOM 703 O O . TYR A 1 90 ? -10.532 8.071 4.866 1.00 52.56 90 TYR A O 1
ATOM 711 N N . TYR A 1 91 ? -9.958 10.222 5.274 1.00 50.38 91 TYR A N 1
ATOM 712 C CA . TYR A 1 91 ? -10.839 10.730 6.336 1.00 50.38 91 TYR A CA 1
ATOM 713 C C . TYR A 1 91 ? -10.294 12.119 6.722 1.00 50.38 91 TYR A C 1
ATOM 715 O O . TYR A 1 91 ? -9.750 12.331 7.801 1.00 50.38 91 TYR A O 1
ATOM 723 N N . ARG A 1 92 ? -10.372 13.086 5.795 1.00 43.12 92 ARG A N 1
ATOM 724 C CA . ARG A 1 92 ? -10.356 14.512 6.159 1.00 43.12 92 ARG A CA 1
ATOM 725 C C . ARG A 1 92 ? -11.802 14.994 6.102 1.00 43.12 92 ARG A C 1
ATOM 727 O O . ARG A 1 92 ? -12.276 15.435 5.068 1.00 43.12 92 ARG A O 1
ATOM 734 N N . THR A 1 93 ? -12.480 14.794 7.227 1.00 47.12 93 THR A N 1
ATOM 735 C CA . THR A 1 93 ? -13.626 15.576 7.703 1.00 47.12 93 THR A CA 1
ATOM 736 C C . THR A 1 93 ? -14.800 15.738 6.730 1.00 47.12 93 THR A C 1
ATOM 738 O O . THR A 1 93 ? -14.986 16.778 6.105 1.00 47.12 93 THR A O 1
ATOM 741 N N . ALA A 1 94 ? -15.713 14.768 6.748 1.00 47.91 94 ALA A N 1
ATOM 742 C CA . ALA A 1 94 ? -17.121 15.140 6.832 1.00 47.91 94 ALA A CA 1
ATOM 743 C C . ALA A 1 94 ? -17.300 15.886 8.171 1.00 47.91 94 ALA A C 1
ATOM 745 O O . ALA A 1 94 ? -17.124 15.240 9.197 1.00 47.91 94 ALA A O 1
ATOM 746 N N . GLN A 1 95 ? -17.507 17.218 8.142 1.00 49.75 95 GLN A N 1
ATOM 747 C CA . GLN A 1 95 ? -17.934 18.136 9.242 1.00 49.75 95 GLN A CA 1
ATOM 748 C C . GLN A 1 95 ? -17.388 19.587 9.145 1.00 49.75 95 GLN A C 1
ATOM 750 O O . GLN A 1 95 ? -17.243 20.271 10.152 1.00 49.75 95 GLN A O 1
ATOM 755 N N . HIS A 1 96 ? -17.150 20.135 7.952 1.00 44.66 96 HIS A N 1
ATOM 756 C CA . HIS A 1 96 ? -17.214 21.596 7.794 1.00 44.66 96 HIS A CA 1
ATOM 757 C C . HIS A 1 96 ? -18.350 21.927 6.828 1.00 44.66 96 HIS A C 1
ATOM 759 O O . HIS A 1 96 ? -18.180 21.688 5.630 1.00 44.66 96 HIS A O 1
ATOM 765 N N . PRO A 1 97 ? -19.496 22.468 7.287 1.00 55.53 97 PRO A N 1
ATOM 766 C CA . PRO A 1 97 ? -20.361 23.200 6.378 1.00 55.53 97 PRO A CA 1
ATOM 767 C C . PRO A 1 97 ? -19.525 24.369 5.855 1.00 55.53 97 PRO A C 1
ATOM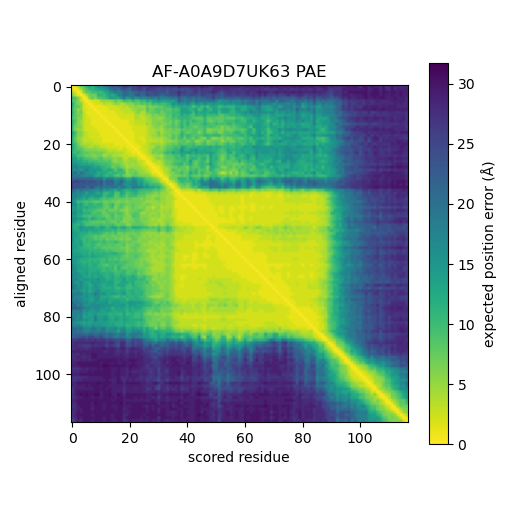 769 O O . PRO A 1 97 ? -19.179 25.285 6.601 1.00 55.53 97 PRO A O 1
ATOM 772 N N . GLN A 1 98 ? -19.107 24.294 4.592 1.00 62.28 98 GLN A N 1
ATOM 773 C CA . GLN A 1 98 ? -18.570 25.464 3.913 1.00 62.28 98 GLN A CA 1
ATOM 774 C C . GLN A 1 98 ? -19.665 26.539 3.990 1.00 62.28 98 GLN A C 1
ATOM 776 O O . GLN A 1 98 ? -20.809 26.233 3.636 1.00 62.28 98 GLN A O 1
ATOM 781 N N . PRO A 1 99 ? -19.382 27.759 4.482 1.00 69.62 99 PRO A N 1
ATOM 782 C CA . PRO A 1 99 ? -20.342 28.841 4.338 1.00 69.62 99 PRO A CA 1
ATOM 783 C C . PRO A 1 99 ? -20.662 29.000 2.842 1.00 69.62 99 PRO A C 1
ATOM 785 O O . PRO A 1 99 ? -19.772 28.778 2.010 1.00 69.62 99 PRO A O 1
ATOM 788 N N . PRO A 1 100 ? -21.918 29.316 2.476 1.00 71.62 100 PRO A N 1
ATOM 789 C CA . PRO A 1 100 ? -22.284 29.481 1.077 1.00 71.62 100 PRO A CA 1
ATOM 790 C C . PRO A 1 100 ? -21.338 30.499 0.421 1.00 71.62 100 PRO A C 1
ATOM 792 O O . PRO A 1 100 ? -20.956 31.475 1.077 1.00 71.62 100 PRO A O 1
ATOM 795 N N . PRO A 1 101 ? -20.924 30.280 -0.841 1.00 74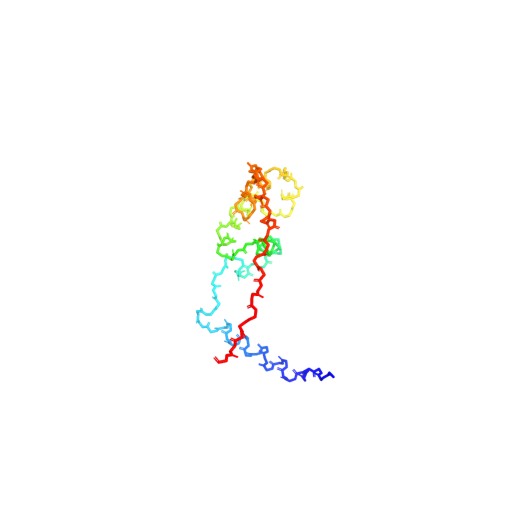.88 101 PRO A N 1
ATOM 796 C CA . PRO A 1 101 ? -20.063 31.229 -1.533 1.00 74.88 101 PRO A CA 1
ATOM 797 C C . PRO A 1 101 ? -20.723 32.619 -1.522 1.00 74.88 101 PRO A C 1
ATOM 799 O O . PRO A 1 101 ? -21.953 32.701 -1.621 1.00 74.88 101 PRO A O 1
ATOM 802 N N . PRO A 1 102 ? -19.947 33.712 -1.384 1.00 79.94 102 PRO A N 1
ATOM 803 C CA . PRO A 1 102 ? -20.510 35.056 -1.447 1.00 79.94 102 PRO A CA 1
ATOM 804 C C . PRO A 1 102 ? -21.273 35.234 -2.769 1.00 79.94 102 PRO A C 1
ATOM 806 O O . PRO A 1 102 ? -20.877 34.642 -3.780 1.00 79.94 102 PRO A O 1
ATOM 809 N N . PRO A 1 103 ? -22.368 36.019 -2.787 1.00 80.88 103 PRO A N 1
ATOM 810 C CA . PRO A 1 103 ? -23.122 36.250 -4.011 1.00 80.88 103 PRO A CA 1
ATOM 811 C C . PRO A 1 103 ? -22.186 36.781 -5.099 1.00 80.88 103 PRO A C 1
ATOM 813 O O . PRO A 1 103 ? -21.363 37.665 -4.849 1.00 80.88 103 PRO A O 1
ATOM 816 N N . LEU A 1 104 ? -22.297 36.208 -6.301 1.00 79.44 104 LEU A N 1
ATOM 817 C CA . LEU A 1 104 ? -21.539 36.664 -7.462 1.00 79.44 104 LEU A CA 1
ATOM 818 C C . LEU A 1 104 ? -21.800 38.166 -7.674 1.00 79.44 104 LEU A C 1
ATOM 820 O O . LEU A 1 104 ? -22.948 38.597 -7.536 1.00 79.44 104 LEU A O 1
ATOM 824 N N . PRO A 1 105 ? -20.774 38.970 -8.006 1.00 75.88 105 PRO A N 1
ATOM 825 C CA . PRO A 1 105 ? -20.963 40.393 -8.249 1.00 75.88 105 PRO A CA 1
ATOM 826 C C . PRO A 1 105 ? -21.976 40.599 -9.382 1.00 75.88 105 PRO A C 1
ATOM 828 O O . PRO A 1 105 ? -21.782 40.118 -10.497 1.00 75.88 105 PRO A O 1
ATOM 831 N N . THR A 1 106 ? -23.053 41.338 -9.103 1.00 77.12 106 THR A N 1
ATOM 832 C CA . THR A 1 106 ? -24.166 41.606 -10.038 1.00 77.12 106 THR A CA 1
ATOM 833 C C . THR A 1 106 ? -23.764 42.486 -11.228 1.00 77.12 106 THR A C 1
ATOM 835 O O . THR A 1 106 ? -24.560 42.722 -12.133 1.00 77.12 106 THR A O 1
ATOM 838 N N . HIS A 1 107 ? -22.518 42.953 -11.262 1.00 76.56 107 HIS A N 1
ATOM 839 C CA . HIS A 1 107 ? -21.949 43.691 -12.377 1.00 76.56 107 HIS A CA 1
ATOM 840 C C . HIS A 1 107 ? -20.619 43.051 -12.774 1.00 76.56 107 HIS A C 1
ATOM 842 O O . HIS A 1 107 ? -19.597 43.250 -12.119 1.00 76.56 107 HIS A O 1
ATOM 848 N N . LEU A 1 108 ? -20.635 42.281 -13.865 1.00 70.00 108 LEU A N 1
ATOM 849 C CA . LEU A 1 108 ? -19.417 42.023 -14.626 1.00 70.00 108 LEU A CA 1
ATOM 850 C C . LEU A 1 108 ? -18.950 43.362 -15.223 1.00 70.00 108 LEU A C 1
ATOM 852 O O . LEU A 1 108 ? -19.763 44.032 -15.865 1.00 70.00 108 LEU A O 1
ATOM 856 N N . PRO A 1 109 ? -17.686 43.781 -15.043 1.00 65.31 109 PRO A N 1
ATOM 857 C CA . PRO A 1 109 ? -17.171 44.931 -15.770 1.00 65.31 109 PRO A CA 1
ATOM 858 C C . PRO A 1 109 ? -17.194 44.613 -17.270 1.00 65.31 109 PRO A C 1
ATOM 860 O O . PRO A 1 109 ? -16.5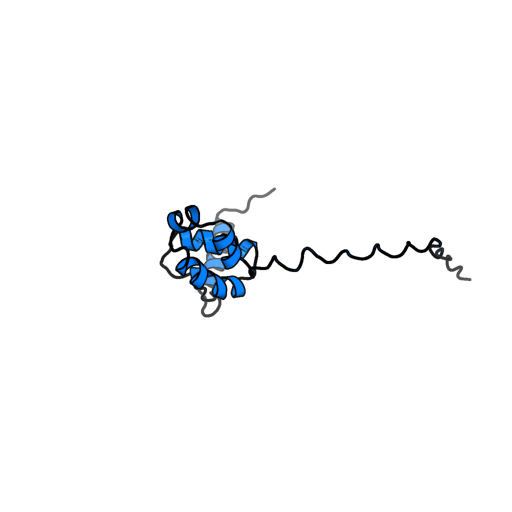91 43.636 -17.717 1.00 65.31 109 PRO A O 1
ATOM 863 N N . SER A 1 110 ? -17.921 45.422 -18.044 1.00 67.50 110 SER A N 1
ATOM 864 C CA . SER A 1 110 ? -17.927 45.331 -19.504 1.00 67.50 110 SER A CA 1
ATOM 865 C C . SER A 1 110 ? -16.503 45.515 -20.041 1.00 67.50 110 SER A C 1
ATOM 867 O O . SER A 1 110 ? -15.819 46.449 -19.614 1.00 67.50 110 SER A O 1
ATOM 869 N N . PRO A 1 111 ? -16.040 44.689 -20.994 1.00 66.12 111 PRO A N 1
ATOM 870 C CA . PRO A 1 111 ? -14.795 44.971 -21.689 1.00 66.12 111 PRO A CA 1
ATOM 871 C C . PRO A 1 111 ? -15.014 46.204 -22.569 1.00 66.12 111 PRO A C 1
ATOM 873 O O . PRO A 1 111 ? -15.701 46.139 -23.587 1.00 66.12 111 PRO A O 1
ATOM 876 N N . HIS A 1 112 ? -14.461 47.349 -22.170 1.00 67.31 112 HIS A N 1
ATOM 877 C CA . HIS A 1 112 ? -14.343 48.488 -23.074 1.00 67.31 112 HIS A CA 1
ATOM 878 C C . HIS A 1 112 ? -13.439 48.082 -24.249 1.00 67.31 112 HIS A C 1
ATOM 880 O O . HIS A 1 112 ? -12.306 47.661 -24.006 1.00 67.31 112 HIS A O 1
ATOM 886 N N . PRO A 1 113 ? -13.885 48.198 -25.511 1.00 62.50 113 PRO A N 1
ATOM 887 C CA . PRO A 1 113 ? -12.979 48.069 -26.635 1.00 62.50 113 PRO A CA 1
ATOM 888 C C . PRO A 1 113 ? -12.108 49.325 -26.720 1.00 62.50 113 PRO A C 1
ATOM 890 O O . PRO A 1 113 ? -12.595 50.454 -26.782 1.00 62.50 113 PRO A O 1
ATOM 893 N N . THR A 1 114 ? -10.801 49.103 -26.718 1.00 57.00 114 THR A N 1
ATOM 894 C CA . THR A 1 114 ? -9.765 50.077 -27.039 1.00 57.00 114 THR A CA 1
ATOM 895 C C . THR A 1 114 ? -10.038 50.665 -28.425 1.00 57.00 114 THR A C 1
ATOM 897 O O . THR A 1 114 ? -9.877 49.973 -29.427 1.00 57.00 114 THR A O 1
ATOM 900 N N . HIS A 1 115 ? -10.431 51.937 -28.508 1.00 52.12 115 HIS A N 1
ATOM 901 C CA . HIS A 1 115 ? -10.287 52.688 -29.752 1.00 52.12 115 HIS A CA 1
ATOM 902 C C . HIS A 1 115 ? -8.891 53.304 -29.776 1.00 52.12 115 HIS A C 1
ATOM 904 O O . HIS A 1 115 ? -8.618 54.316 -29.138 1.00 52.12 115 HIS A O 1
ATOM 910 N N . THR A 1 116 ? -8.003 52.633 -30.504 1.00 53.81 116 THR A N 1
ATOM 911 C CA . THR A 1 116 ? -6.813 53.230 -31.106 1.00 53.81 116 THR A CA 1
ATOM 912 C C . THR A 1 116 ? -7.249 54.338 -32.063 1.00 53.81 116 THR A C 1
ATOM 914 O O . THR A 1 116 ? -8.012 54.067 -32.993 1.00 53.81 116 THR A O 1
ATOM 917 N N . HIS A 1 117 ? -6.744 55.553 -31.854 1.00 48.16 117 HIS A N 1
ATOM 918 C CA . HIS A 1 117 ? -6.533 56.539 -32.908 1.00 48.16 117 HIS A CA 1
ATOM 919 C C . HIS A 1 117 ? -5.352 57.449 -32.561 1.00 48.16 117 HIS A C 1
ATOM 921 O O . HIS A 1 117 ? -5.088 57.617 -31.349 1.00 48.16 117 HIS A O 1
#

Nearest PDB structures (foldseek):
  8dw7-assembly1_A  TM=9.251E-01  e=8.818E-05  Geobacillus stearothermophilus
  8dw7-assembly2_D  TM=9.251E-01  e=9.409E-05  Geobacillus stearothermophilus
  8dwe-assembly2_D  TM=8.949E-01  e=8.818E-05  Geobacillus stearothermophilus
  8dwe-assembly1_A  TM=9.251E-01  e=1.920E-04  Geobacillus stearothermophilus
  5kn8-assembly1_A  TM=8.913E-01  e=2.049E-04  Geobacillus stearothermophilus